Protein AF-A0A7Y8J1I6-F1 (afdb_monomer_lite)

Radius of gyration: 25.39 Å; chains: 1; bounding box: 47×76×49 Å

Secondary structure (DSSP, 8-state):
-------SSSS------------PPPPSEEE-TTT-PEEE-----TT-BPPPTTS--B-TTS-EEEEEETTEEEEEETTT--EEEEEESS----EE-SSSS-EE-

Foldseek 3Di:
DDDDDPPPPDDPPPPPPPPPPPPDQPDQWDQDPVPRDIDGDLDSAPPKDADDPVAAQAALVRQWGWIAHPFGIWIAGPVVSDIDDDDGDDDDWRHQDNHHRDTDD

Structure (mmCIF, N/CA/C/O backbone):
data_AF-A0A7Y8J1I6-F1
#
_entry.id   AF-A0A7Y8J1I6-F1
#
loop_
_atom_site.group_PDB
_atom_site.id
_atom_site.type_symbol
_atom_site.label_atom_id
_atom_site.label_alt_id
_atom_site.label_comp_id
_atom_site.label_asym_id
_atom_site.label_entity_id
_atom_site.label_seq_id
_atom_site.pdbx_PDB_ins_code
_atom_site.Cartn_x
_atom_site.Cartn_y
_atom_site.Cartn_z
_atom_site.occupancy
_atom_site.B_iso_or_equiv
_atom_site.auth_seq_id
_atom_site.auth_comp_id
_atom_site.auth_asym_id
_atom_site.auth_atom_id
_atom_site.pdbx_PDB_model_num
ATOM 1 N N . MET A 1 1 ? 34.875 64.090 -34.520 1.00 34.31 1 MET A N 1
ATOM 2 C CA . MET A 1 1 ? 33.671 63.698 -35.290 1.00 34.31 1 MET A CA 1
ATOM 3 C C . MET A 1 1 ? 33.679 62.180 -35.406 1.00 34.31 1 MET A C 1
ATOM 5 O O . MET A 1 1 ? 34.412 61.651 -36.219 1.00 34.31 1 MET A O 1
ATOM 9 N N . VAL A 1 2 ? 33.264 61.465 -34.359 1.00 43.31 2 VAL A N 1
ATOM 10 C CA . VAL A 1 2 ? 31.912 60.894 -34.166 1.00 43.31 2 VAL A CA 1
ATOM 11 C C . VAL A 1 2 ? 31.465 60.025 -35.345 1.00 43.31 2 VAL A C 1
ATOM 13 O O . VAL A 1 2 ? 30.808 60.524 -36.246 1.00 43.31 2 VAL A O 1
ATOM 16 N N . VAL A 1 3 ? 31.757 58.723 -35.271 1.00 39.38 3 VAL A N 1
ATOM 17 C CA . VAL A 1 3 ? 30.797 57.664 -35.624 1.00 39.38 3 VAL A CA 1
ATOM 18 C C . VAL A 1 3 ? 31.010 56.535 -34.608 1.00 39.38 3 VAL A C 1
ATOM 20 O O . VAL A 1 3 ? 31.900 55.702 -34.751 1.00 39.38 3 VAL A O 1
ATOM 23 N N . SER A 1 4 ? 30.270 56.592 -33.497 1.00 38.47 4 SER A N 1
ATOM 24 C CA . SER A 1 4 ? 30.277 55.553 -32.463 1.00 38.47 4 SER A CA 1
ATOM 25 C C . SER A 1 4 ? 29.487 54.360 -32.997 1.00 38.47 4 SER A C 1
ATOM 27 O O . SER A 1 4 ? 28.320 54.503 -33.359 1.00 38.47 4 SER A O 1
ATOM 29 N N . SER A 1 5 ? 30.167 53.222 -33.125 1.00 46.97 5 SER A N 1
ATOM 30 C CA . SER A 1 5 ? 29.666 51.990 -33.728 1.00 46.97 5 SER A CA 1
ATOM 31 C C . SER A 1 5 ? 28.458 51.467 -32.951 1.00 46.97 5 SER A C 1
ATOM 33 O O . SER A 1 5 ? 28.579 50.906 -31.861 1.00 46.97 5 SER A O 1
ATOM 35 N N . ALA A 1 6 ? 27.273 51.684 -33.519 1.00 51.81 6 ALA A N 1
ATOM 36 C CA . ALA A 1 6 ? 26.025 51.074 -33.099 1.00 51.81 6 ALA A CA 1
ATOM 37 C C . ALA A 1 6 ? 26.078 49.570 -33.409 1.00 51.81 6 ALA A C 1
ATOM 39 O O . ALA A 1 6 ? 25.541 49.107 -34.406 1.00 51.81 6 ALA A O 1
ATOM 40 N N . CYS A 1 7 ? 26.781 48.808 -32.574 1.00 35.62 7 CYS A N 1
ATOM 41 C CA . CYS A 1 7 ? 26.810 47.348 -32.656 1.00 35.62 7 CYS A CA 1
ATOM 42 C C . CYS A 1 7 ? 26.956 46.707 -31.265 1.00 35.62 7 CYS A C 1
ATOM 44 O O . CYS A 1 7 ? 27.611 45.688 -31.101 1.00 35.62 7 CYS A O 1
ATOM 46 N N . CYS A 1 8 ? 26.367 47.323 -30.235 1.00 40.91 8 CYS A N 1
ATOM 47 C CA . CYS A 1 8 ? 26.223 46.705 -28.907 1.00 40.91 8 CYS A CA 1
ATOM 48 C C . CYS A 1 8 ? 24.781 46.270 -28.597 1.00 40.91 8 CYS A C 1
ATOM 50 O O . CYS A 1 8 ? 24.513 45.803 -27.498 1.00 40.91 8 CYS A O 1
ATOM 52 N N . ALA A 1 9 ? 23.838 46.425 -29.533 1.00 47.38 9 ALA A N 1
ATOM 53 C CA . ALA A 1 9 ? 22.406 46.260 -29.256 1.00 47.38 9 ALA A CA 1
ATOM 54 C C . ALA A 1 9 ? 21.761 45.033 -29.919 1.00 47.38 9 ALA A C 1
ATOM 56 O O . ALA A 1 9 ? 20.540 44.972 -30.041 1.00 47.38 9 ALA A O 1
ATOM 57 N N . ALA A 1 10 ? 22.543 44.046 -30.343 1.00 51.56 10 ALA A N 1
ATOM 58 C CA . ALA A 1 10 ? 21.988 42.796 -30.834 1.00 51.56 10 ALA A CA 1
ATOM 59 C C . ALA A 1 10 ? 22.793 41.631 -30.278 1.00 51.56 10 ALA A C 1
ATOM 61 O O . ALA A 1 10 ? 24.016 41.670 -30.293 1.00 51.56 10 ALA A O 1
ATOM 62 N N . ILE A 1 11 ? 22.071 40.579 -29.896 1.00 54.91 11 ILE A N 1
ATOM 63 C CA . ILE A 1 11 ? 22.534 39.269 -29.424 1.00 54.91 11 ILE A CA 1
ATOM 64 C C . ILE A 1 11 ? 22.463 39.145 -27.893 1.00 54.91 11 ILE A C 1
ATOM 66 O O . ILE A 1 11 ? 23.134 39.852 -27.155 1.00 54.91 11 ILE A O 1
ATOM 70 N N . LEU A 1 12 ? 21.650 38.167 -27.464 1.00 53.69 12 LEU A N 1
ATOM 71 C CA . LEU A 1 12 ? 21.413 37.650 -26.102 1.00 53.69 12 LEU A CA 1
ATOM 72 C C . LEU A 1 12 ? 20.087 38.029 -25.421 1.00 53.69 12 LEU A C 1
ATOM 74 O O . LEU A 1 12 ? 20.008 38.091 -24.201 1.00 53.69 12 LEU A O 1
ATOM 78 N N . ALA A 1 13 ? 18.990 38.094 -26.176 1.00 54.84 13 ALA A N 1
ATOM 79 C CA . ALA A 1 13 ? 17.705 37.627 -25.644 1.00 54.84 13 ALA A CA 1
ATOM 80 C C . ALA A 1 13 ? 17.555 36.129 -25.967 1.00 54.84 13 ALA A C 1
ATOM 82 O O . ALA A 1 13 ? 16.775 35.731 -26.829 1.00 54.84 13 ALA A O 1
ATOM 83 N N . ALA A 1 14 ? 18.371 35.285 -25.330 1.00 59.22 14 ALA A N 1
ATOM 84 C CA . ALA A 1 14 ? 18.199 33.840 -25.415 1.00 59.22 14 ALA A CA 1
ATOM 85 C C . ALA A 1 14 ? 16.952 33.463 -24.605 1.00 59.22 14 ALA A C 1
ATOM 87 O O . ALA A 1 14 ? 17.009 33.364 -23.378 1.00 59.22 14 ALA A O 1
ATOM 88 N N . LEU A 1 15 ? 15.819 33.264 -25.286 1.00 57.97 15 LEU A N 1
ATOM 89 C CA . LEU A 1 15 ? 14.678 32.566 -24.707 1.00 57.97 15 LEU A CA 1
ATOM 90 C C . LEU A 1 15 ? 15.161 31.193 -24.232 1.00 57.97 15 LEU A C 1
ATOM 92 O O . LEU A 1 15 ? 15.332 30.267 -25.023 1.00 57.97 15 LEU A O 1
ATOM 96 N N . ARG A 1 16 ? 15.351 31.039 -22.921 1.00 61.41 16 ARG A N 1
ATOM 97 C CA . ARG A 1 16 ? 15.326 29.717 -22.306 1.00 61.41 16 ARG A CA 1
ATOM 98 C C . ARG A 1 16 ? 13.880 29.252 -22.297 1.00 61.41 16 ARG A C 1
ATOM 100 O O . ARG A 1 16 ? 13.182 29.375 -21.296 1.00 61.41 16 ARG A O 1
ATOM 107 N N . VAL A 1 17 ? 13.441 28.703 -23.426 1.00 62.47 17 VAL A N 1
ATOM 108 C CA . VAL A 1 17 ? 12.363 27.719 -23.410 1.00 62.47 17 VAL A CA 1
ATOM 109 C C . VAL A 1 17 ? 12.926 26.550 -22.613 1.00 62.47 17 VAL A C 1
ATOM 111 O O . VAL A 1 17 ? 13.702 25.746 -23.125 1.00 62.47 17 VAL A O 1
ATOM 114 N N . GLY A 1 18 ? 12.644 26.532 -21.310 1.00 61.69 18 GLY A N 1
ATOM 115 C CA . GLY A 1 18 ? 12.935 25.379 -20.478 1.00 61.69 18 GLY A CA 1
ATOM 116 C C . GLY A 1 18 ? 12.272 24.182 -21.138 1.00 61.69 18 GLY A C 1
ATOM 117 O O . GLY A 1 18 ? 11.062 24.200 -21.363 1.00 61.69 18 GLY A O 1
ATOM 118 N N . ALA A 1 19 ? 13.065 23.182 -21.517 1.00 61.91 19 ALA A N 1
ATOM 119 C CA . ALA A 1 19 ? 12.527 21.937 -22.024 1.00 61.91 19 ALA A CA 1
ATOM 120 C C . ALA A 1 19 ? 11.603 21.371 -20.940 1.00 61.91 19 ALA A C 1
ATOM 122 O O . ALA A 1 19 ? 12.065 20.895 -19.902 1.00 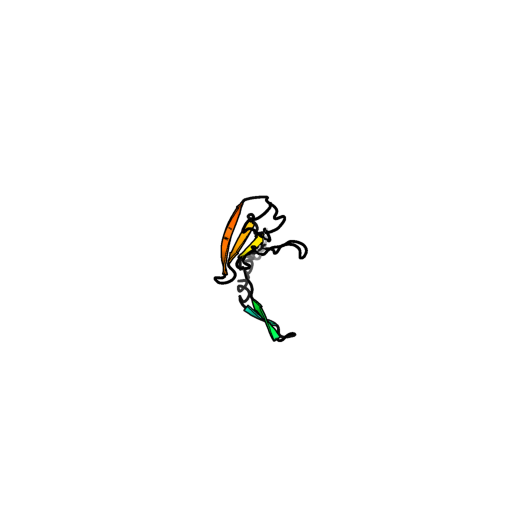61.91 19 ALA A O 1
ATOM 123 N N . VAL A 1 20 ? 10.291 21.457 -21.161 1.00 60.47 20 VAL A N 1
ATOM 124 C CA . VAL A 1 20 ? 9.326 20.674 -20.399 1.00 60.47 20 VAL A CA 1
ATOM 125 C C . VAL A 1 20 ? 9.607 19.238 -20.803 1.00 60.47 20 VAL A C 1
ATOM 127 O O . VAL A 1 20 ? 9.170 18.774 -21.855 1.00 60.47 20 VAL A O 1
ATOM 130 N N . SER A 1 21 ? 10.422 18.550 -20.005 1.00 61.16 21 SER A N 1
ATOM 131 C CA . SER A 1 21 ? 10.543 17.107 -20.109 1.00 61.16 21 SER A CA 1
ATOM 132 C C . SER A 1 21 ? 9.135 16.561 -19.908 1.00 61.16 21 SER A C 1
ATOM 134 O O . SER A 1 21 ? 8.575 16.664 -18.814 1.00 61.16 21 SER A O 1
ATOM 136 N N . ARG A 1 22 ? 8.526 16.035 -20.977 1.00 59.00 22 ARG A N 1
ATOM 137 C CA . ARG A 1 22 ? 7.382 15.141 -20.832 1.00 59.00 22 ARG A CA 1
ATOM 138 C C . ARG A 1 22 ? 7.925 13.946 -20.063 1.00 59.00 22 ARG A C 1
ATOM 140 O O . ARG A 1 22 ? 8.544 13.070 -20.657 1.00 59.00 22 ARG A O 1
ATOM 147 N N . ARG A 1 23 ? 7.775 13.960 -18.737 1.00 64.81 23 ARG A N 1
ATOM 148 C CA . ARG A 1 23 ? 7.975 12.756 -17.941 1.00 64.81 23 ARG A CA 1
ATOM 149 C C . ARG A 1 23 ? 6.923 11.784 -18.427 1.00 64.81 23 ARG A C 1
ATOM 151 O O . ARG A 1 23 ? 5.739 11.978 -18.163 1.00 64.81 23 ARG A O 1
ATOM 158 N N . GLU A 1 24 ? 7.361 10.813 -19.212 1.00 78.88 24 GLU A N 1
ATOM 159 C CA . GLU A 1 24 ? 6.536 9.667 -19.533 1.00 78.88 24 GLU A CA 1
ATOM 160 C C . GLU A 1 24 ? 6.072 9.065 -18.208 1.00 78.88 24 GLU A C 1
ATOM 162 O O . GLU A 1 24 ? 6.853 8.932 -17.257 1.00 78.88 24 GLU A O 1
ATOM 167 N N . GLU A 1 25 ? 4.768 8.838 -18.098 1.00 83.25 25 GLU A N 1
ATOM 168 C CA . GLU A 1 25 ? 4.212 8.306 -16.871 1.00 83.25 25 GLU A CA 1
ATOM 169 C C . GLU A 1 25 ? 4.822 6.916 -16.624 1.00 83.25 25 GLU A C 1
ATOM 171 O O . GLU A 1 25 ? 4.815 6.089 -17.539 1.00 83.25 25 GLU A O 1
ATOM 176 N N . PRO A 1 26 ? 5.365 6.633 -15.421 1.00 86.56 26 PRO A N 1
ATOM 177 C CA . PRO A 1 26 ? 5.986 5.343 -15.162 1.00 86.56 26 PRO A CA 1
ATOM 178 C C . PRO A 1 26 ? 5.033 4.181 -15.476 1.00 86.56 26 PRO A C 1
ATOM 180 O O . PRO A 1 26 ? 3.817 4.310 -15.292 1.00 86.56 26 PRO A O 1
ATOM 183 N N . PRO A 1 27 ? 5.542 3.013 -15.896 1.00 93.38 27 PRO A N 1
ATOM 184 C CA . PRO A 1 27 ? 4.684 1.874 -16.185 1.00 93.38 27 PRO A CA 1
ATOM 185 C C . PRO A 1 27 ? 3.827 1.512 -14.965 1.00 93.38 27 PRO A C 1
ATOM 187 O O . PRO A 1 27 ? 4.261 1.573 -13.812 1.00 93.38 27 PRO A O 1
ATOM 190 N N . SER A 1 28 ? 2.573 1.133 -15.210 1.00 93.50 28 SER A N 1
ATOM 191 C CA . SER A 1 28 ? 1.673 0.660 -14.151 1.00 93.50 28 SER A CA 1
ATOM 192 C C . SER A 1 28 ? 2.022 -0.758 -13.692 1.00 93.50 28 SER A C 1
ATOM 194 O O . SER A 1 28 ? 1.654 -1.170 -12.592 1.00 93.50 28 SER A O 1
ATOM 196 N N . SER A 1 29 ? 2.751 -1.517 -14.514 1.00 96.12 29 SER A N 1
ATOM 197 C CA . SER A 1 29 ? 3.312 -2.807 -14.141 1.00 96.12 29 SER A CA 1
ATOM 198 C C . SER A 1 29 ? 4.489 -3.191 -15.029 1.00 96.12 29 SER A C 1
ATOM 200 O O . SER A 1 29 ? 4.497 -2.879 -16.217 1.00 96.12 29 SER A O 1
ATOM 202 N N . TRP A 1 30 ? 5.455 -3.896 -14.450 1.00 96.75 30 TRP A N 1
ATOM 203 C CA . TRP A 1 30 ? 6.614 -4.44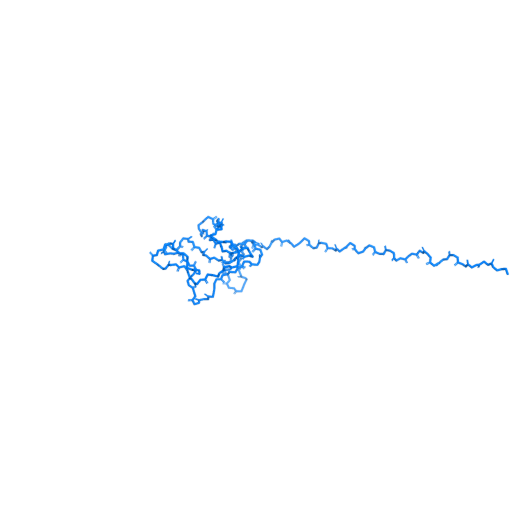1 -15.146 1.00 96.75 30 TRP A CA 1
ATOM 204 C C . TRP A 1 30 ? 7.048 -5.757 -14.493 1.00 96.75 30 TRP A C 1
ATOM 206 O O . TRP A 1 30 ? 6.551 -6.127 -13.426 1.00 96.75 30 TRP A O 1
ATOM 216 N N . VAL A 1 31 ? 7.944 -6.479 -15.160 1.00 98.19 31 VAL A N 1
ATOM 217 C CA . VAL A 1 31 ? 8.673 -7.601 -14.565 1.00 98.19 31 VAL A CA 1
ATOM 218 C C . VAL A 1 31 ? 10.030 -7.067 -14.136 1.00 98.19 31 VAL A C 1
ATOM 220 O O . VAL A 1 31 ? 10.730 -6.455 -14.940 1.00 98.19 31 VAL A O 1
ATOM 223 N N . ASP A 1 32 ? 10.361 -7.240 -12.865 1.00 97.56 32 ASP A N 1
ATOM 224 C CA . ASP A 1 32 ? 11.674 -6.915 -12.329 1.00 97.56 32 ASP A CA 1
ATOM 225 C C . ASP A 1 32 ? 12.721 -7.843 -12.981 1.00 97.56 32 ASP A C 1
ATOM 227 O O . ASP A 1 32 ? 12.563 -9.065 -12.910 1.00 97.56 32 ASP A O 1
ATOM 231 N N . PRO A 1 33 ? 13.736 -7.300 -13.679 1.00 97.62 33 PRO A N 1
ATOM 232 C CA . PRO A 1 33 ? 14.662 -8.10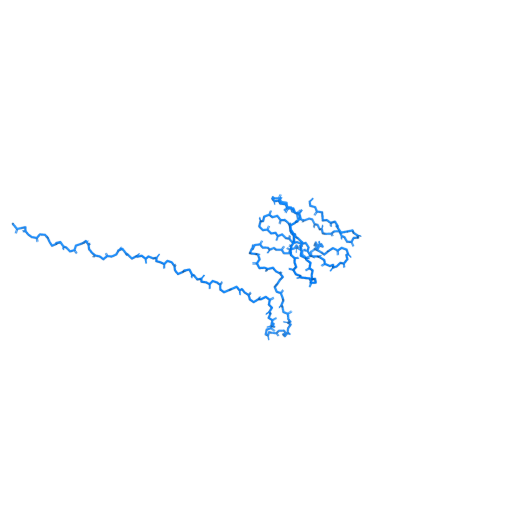8 -14.473 1.00 97.62 33 PRO A CA 1
ATOM 233 C C . PRO A 1 33 ? 15.584 -8.985 -13.619 1.00 97.62 33 PRO A C 1
ATOM 235 O O . PRO A 1 33 ? 16.064 -10.001 -14.115 1.00 97.62 33 PRO A O 1
ATOM 238 N N . ASP A 1 34 ? 15.801 -8.626 -12.354 1.00 98.56 34 ASP A N 1
ATOM 239 C CA . ASP A 1 34 ? 16.729 -9.324 -11.465 1.00 98.56 34 ASP A CA 1
ATOM 240 C C . ASP A 1 34 ? 16.043 -10.497 -10.753 1.00 98.56 34 ASP A C 1
ATOM 242 O O . ASP A 1 34 ? 16.663 -11.523 -10.474 1.00 98.56 34 ASP A O 1
ATOM 246 N N . THR A 1 35 ? 14.746 -10.360 -10.467 1.00 98.31 35 THR A N 1
ATOM 247 C CA . THR A 1 35 ? 13.970 -11.340 -9.688 1.00 98.31 35 THR A CA 1
ATOM 248 C C . THR A 1 35 ? 12.931 -12.104 -10.507 1.00 98.31 35 THR A C 1
ATOM 250 O O . THR A 1 35 ? 12.411 -13.125 -10.058 1.00 98.31 35 THR A O 1
ATOM 253 N N . GLY A 1 36 ? 12.570 -11.606 -11.691 1.00 98.06 36 GLY A N 1
ATOM 254 C CA . GLY A 1 36 ? 11.459 -12.125 -12.488 1.00 98.06 36 GLY A CA 1
ATOM 255 C C . GLY A 1 36 ? 10.077 -11.867 -11.869 1.00 98.06 36 GLY A C 1
ATOM 256 O O . GLY A 1 36 ? 9.067 -12.335 -12.401 1.00 98.06 36 GLY A O 1
ATOM 257 N N . HIS A 1 37 ? 9.990 -11.132 -10.755 1.00 98.50 37 HIS A N 1
ATOM 258 C CA . HIS A 1 37 ? 8.719 -10.837 -10.103 1.00 98.50 37 HIS A CA 1
ATOM 259 C C . HIS A 1 37 ? 7.955 -9.730 -10.826 1.00 98.50 37 HIS A C 1
ATOM 261 O O . HIS A 1 37 ? 8.511 -8.731 -11.281 1.00 98.50 37 HIS A O 1
ATOM 267 N N . ARG A 1 38 ? 6.630 -9.881 -10.892 1.00 97.81 38 ARG A N 1
ATOM 268 C CA . ARG A 1 38 ? 5.751 -8.828 -11.396 1.00 97.81 38 ARG A CA 1
ATOM 269 C C . ARG A 1 38 ? 5.583 -7.743 -10.336 1.00 97.81 38 ARG A C 1
ATOM 271 O O . ARG A 1 38 ? 5.026 -8.000 -9.273 1.00 97.81 38 ARG A O 1
ATOM 278 N N . VAL A 1 39 ? 5.969 -6.520 -10.678 1.00 96.88 39 VAL A N 1
ATOM 279 C CA . VAL A 1 39 ? 5.715 -5.325 -9.874 1.00 96.88 39 VAL A CA 1
ATOM 280 C C . VAL A 1 39 ? 4.516 -4.577 -10.446 1.00 96.88 39 VAL A C 1
ATOM 282 O O . VAL A 1 39 ? 4.334 -4.484 -11.665 1.00 96.88 39 VAL A O 1
ATOM 285 N N . VAL A 1 40 ? 3.661 -4.065 -9.564 1.00 95.06 40 VAL A N 1
ATOM 286 C CA . VAL A 1 40 ? 2.477 -3.279 -9.919 1.00 95.06 40 VAL A CA 1
ATOM 287 C C . VAL A 1 40 ? 2.511 -1.973 -9.141 1.00 95.06 40 VAL A C 1
ATOM 289 O O . VAL A 1 40 ? 2.564 -1.973 -7.913 1.00 95.06 40 VAL A O 1
ATOM 292 N N . ARG A 1 41 ? 2.440 -0.855 -9.861 1.00 94.50 41 ARG A N 1
ATOM 293 C CA . ARG A 1 41 ? 2.270 0.474 -9.278 1.00 94.50 41 ARG A CA 1
ATOM 294 C C . ARG A 1 41 ? 0.790 0.679 -8.962 1.00 94.50 41 ARG A C 1
ATOM 296 O O . ARG A 1 41 ? -0.046 0.612 -9.859 1.00 94.50 41 ARG A O 1
ATOM 303 N N . LEU A 1 42 ? 0.471 0.887 -7.685 1.00 94.56 42 LEU A N 1
ATOM 304 C CA . LEU A 1 42 ? -0.917 0.976 -7.219 1.00 94.56 42 LEU A CA 1
ATOM 305 C C . LEU A 1 42 ? -1.542 2.355 -7.456 1.00 94.56 42 LEU A C 1
ATOM 307 O O . LEU A 1 42 ? -2.737 2.433 -7.718 1.00 94.56 42 LEU A O 1
ATOM 311 N N . THR A 1 43 ? -0.748 3.427 -7.396 1.00 92.06 43 THR A N 1
ATOM 312 C CA . THR A 1 43 ? -1.225 4.804 -7.580 1.00 92.06 43 THR A CA 1
ATOM 313 C C . THR A 1 43 ? -0.321 5.583 -8.535 1.00 92.06 43 THR A C 1
ATOM 315 O O . THR A 1 43 ? 0.894 5.370 -8.586 1.00 92.06 43 THR A O 1
ATOM 318 N N . SER A 1 44 ? -0.916 6.491 -9.311 1.00 91.19 44 SER A N 1
ATOM 319 C CA . SER A 1 44 ? -0.190 7.463 -10.137 1.00 91.19 44 SER A CA 1
ATOM 320 C C . SER A 1 44 ? 0.038 8.799 -9.426 1.00 91.19 44 SER A C 1
ATOM 322 O O . SER A 1 44 ? 0.906 9.559 -9.848 1.00 91.19 44 SER A O 1
ATOM 324 N N . GLU A 1 45 ? -0.704 9.069 -8.344 1.00 92.56 45 GLU A N 1
ATOM 325 C CA . GLU A 1 45 ? -0.662 10.316 -7.575 1.00 92.56 45 GLU A CA 1
ATOM 326 C C . GLU A 1 45 ? 0.710 10.527 -6.900 1.00 92.56 45 GLU A C 1
ATOM 328 O O . GLU A 1 45 ? 1.061 9.792 -5.965 1.00 92.56 45 GLU A O 1
ATOM 333 N N . PRO A 1 46 ? 1.497 11.529 -7.338 1.00 92.50 46 PRO A N 1
ATOM 334 C CA . PRO A 1 46 ? 2.798 11.821 -6.748 1.00 92.50 46 PRO A CA 1
ATOM 335 C C . PRO A 1 46 ? 2.681 12.226 -5.277 1.00 92.50 46 PRO A C 1
ATOM 337 O O . PRO A 1 46 ? 1.722 12.875 -4.874 1.00 92.50 46 PRO A O 1
ATOM 340 N N . GLY A 1 47 ? 3.684 11.875 -4.470 1.00 93.44 4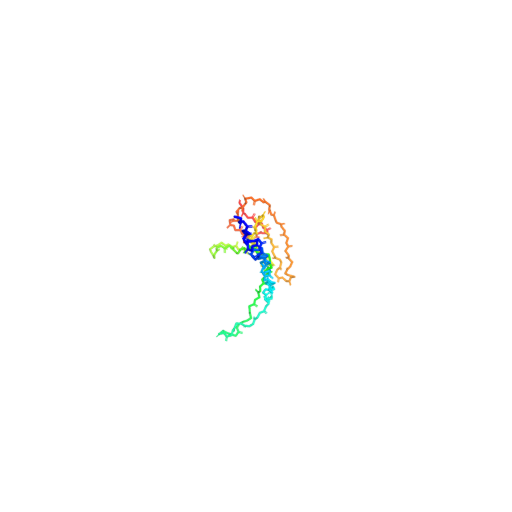7 GLY A N 1
ATOM 341 C CA . GLY A 1 47 ? 3.692 12.194 -3.037 1.00 93.44 47 GLY A CA 1
ATOM 342 C C . GLY A 1 47 ? 2.805 11.282 -2.183 1.00 93.44 47 GLY A C 1
ATOM 343 O O . GLY A 1 47 ? 2.691 11.505 -0.980 1.00 93.44 47 GLY A O 1
ATOM 344 N N . SER A 1 48 ? 2.214 10.243 -2.778 1.00 95.56 48 SER A N 1
ATOM 345 C CA . SER A 1 48 ? 1.546 9.179 -2.031 1.00 95.56 48 SER A CA 1
ATOM 346 C C . SER A 1 48 ? 2.548 8.267 -1.322 1.00 95.56 48 SER A C 1
ATOM 348 O O . SER A 1 48 ? 3.623 7.993 -1.862 1.00 95.56 48 SER A O 1
ATOM 350 N N . ALA A 1 49 ? 2.189 7.743 -0.149 1.00 95.50 49 ALA A N 1
ATOM 351 C CA . ALA A 1 49 ? 3.038 6.806 0.587 1.00 95.50 49 ALA A CA 1
ATOM 352 C C . ALA A 1 49 ? 2.245 5.750 1.370 1.00 95.50 49 ALA A C 1
ATOM 354 O O . ALA A 1 49 ? 1.157 6.006 1.889 1.00 95.50 49 ALA A O 1
ATOM 355 N N . SER A 1 50 ? 2.837 4.559 1.475 1.00 95.12 50 SER A N 1
ATOM 356 C CA . SER A 1 50 ? 2.404 3.506 2.397 1.00 95.12 50 SER A CA 1
ATOM 357 C C . SER A 1 50 ? 2.751 3.868 3.840 1.00 95.12 50 SER A C 1
ATOM 359 O O . SER A 1 50 ? 3.656 4.662 4.100 1.00 95.12 50 SER A O 1
ATOM 361 N N . LEU A 1 51 ? 2.067 3.232 4.790 1.00 95.50 51 LEU A N 1
ATOM 362 C CA . LEU A 1 51 ? 2.445 3.314 6.198 1.00 95.50 51 LEU A CA 1
ATOM 363 C C . LEU A 1 51 ? 3.780 2.605 6.476 1.00 95.50 51 LEU A C 1
ATOM 365 O O . LEU A 1 51 ? 4.242 1.771 5.692 1.00 95.50 51 LEU A O 1
ATOM 369 N N . CYS A 1 52 ? 4.375 2.909 7.633 1.00 93.44 52 CYS A N 1
ATOM 370 C CA . CYS A 1 52 ? 5.511 2.150 8.152 1.00 93.44 52 CYS A CA 1
ATOM 371 C C . CYS A 1 52 ? 5.149 0.665 8.287 1.00 93.44 52 CYS A C 1
ATOM 373 O O . CYS A 1 52 ? 4.028 0.326 8.649 1.00 93.44 52 CYS A O 1
ATOM 375 N N . PHE A 1 53 ? 6.126 -0.223 8.094 1.00 93.88 53 PHE A N 1
ATOM 376 C CA . PHE A 1 53 ? 5.920 -1.679 8.122 1.00 93.88 53 PHE A CA 1
ATOM 377 C C . PHE A 1 53 ? 5.324 -2.220 9.436 1.00 93.88 53 PHE A C 1
ATOM 379 O O . PHE A 1 53 ? 4.734 -3.295 9.448 1.00 93.88 53 PHE A O 1
ATOM 386 N N . SER A 1 54 ? 5.491 -1.501 10.549 1.00 95.12 54 SER A N 1
ATOM 387 C CA . SER A 1 54 ? 4.931 -1.868 11.854 1.00 95.12 54 SER A CA 1
ATOM 388 C C . SER A 1 54 ? 3.448 -1.514 12.003 1.00 95.12 54 SER A C 1
ATOM 390 O O . SER A 1 54 ? 2.801 -1.971 12.945 1.00 95.12 54 SER A O 1
ATOM 392 N N . GLN A 1 55 ? 2.904 -0.704 11.096 1.00 96.12 55 GLN A N 1
ATOM 393 C CA . GLN A 1 55 ? 1.525 -0.234 11.114 1.00 96.12 55 GLN A CA 1
ATOM 394 C C . GLN A 1 55 ? 0.695 -1.028 10.109 1.00 96.12 55 GLN A C 1
ATOM 396 O O . GLN A 1 55 ? 1.113 -1.272 8.977 1.00 96.12 55 GLN A O 1
ATOM 401 N N . ASN A 1 56 ? -0.514 -1.422 10.509 1.00 96.81 56 ASN A N 1
ATOM 402 C CA . ASN A 1 56 ? -1.415 -2.100 9.590 1.00 96.81 56 ASN A CA 1
ATOM 403 C C . ASN A 1 56 ? -2.030 -1.095 8.608 1.00 96.81 56 ASN A C 1
ATOM 405 O O . ASN A 1 56 ? -2.671 -0.134 9.026 1.00 96.81 56 ASN A O 1
ATOM 409 N N . ALA A 1 57 ? -1.880 -1.349 7.311 1.00 97.25 57 ALA A N 1
ATOM 410 C CA . ALA A 1 57 ? -2.482 -0.546 6.248 1.00 97.25 57 ALA A CA 1
ATOM 411 C C . ALA A 1 57 ? -3.730 -1.198 5.632 1.00 97.25 57 ALA A C 1
ATOM 413 O O . ALA A 1 57 ? -4.472 -0.540 4.907 1.00 97.25 57 ALA A O 1
ATOM 414 N N . TYR A 1 58 ? -3.974 -2.481 5.907 1.00 97.19 58 TYR A N 1
ATOM 415 C CA . TYR A 1 58 ? -5.026 -3.254 5.255 1.00 97.19 58 TYR A CA 1
ATOM 416 C C . TYR A 1 58 ? -6.284 -3.326 6.117 1.00 97.19 58 TYR A C 1
ATOM 418 O O . TYR A 1 58 ? -6.212 -3.527 7.330 1.00 97.19 58 TYR A O 1
ATOM 426 N N . THR A 1 59 ? -7.456 -3.185 5.501 1.00 95.75 59 THR A N 1
ATOM 427 C CA . THR A 1 59 ? -8.730 -3.392 6.203 1.00 95.75 59 THR A CA 1
ATOM 428 C C . THR A 1 59 ? -8.883 -4.842 6.660 1.00 95.75 59 THR A C 1
ATOM 430 O O . THR A 1 59 ? -8.276 -5.746 6.093 1.00 95.75 59 THR A O 1
ATOM 433 N N . ALA A 1 60 ? -9.725 -5.076 7.672 1.00 95.44 60 ALA A N 1
ATOM 434 C CA . ALA A 1 60 ? -9.964 -6.404 8.249 1.00 95.44 60 ALA A CA 1
ATOM 435 C C . ALA A 1 60 ? -10.334 -7.502 7.225 1.00 95.44 60 ALA A C 1
ATOM 437 O O . ALA A 1 60 ? -10.032 -8.671 7.439 1.00 95.44 60 ALA A O 1
ATOM 438 N N . ASP A 1 61 ? -10.974 -7.133 6.113 1.00 95.00 61 ASP A N 1
ATOM 439 C CA . ASP A 1 61 ? -11.343 -8.039 5.017 1.00 95.00 61 ASP A CA 1
ATOM 440 C C . ASP A 1 61 ? -10.241 -8.217 3.954 1.00 95.00 61 ASP A C 1
ATOM 442 O O . ASP A 1 61 ? -10.440 -8.927 2.970 1.00 95.00 61 ASP A O 1
ATOM 446 N N . GLY A 1 62 ? -9.098 -7.546 4.115 1.00 95.19 62 GLY A N 1
ATOM 447 C CA . GLY A 1 62 ? -7.969 -7.570 3.190 1.00 95.19 62 GLY A CA 1
ATOM 448 C C . GLY A 1 62 ? -8.251 -6.945 1.824 1.00 95.19 62 GLY A C 1
ATOM 449 O O . GLY A 1 62 ? -7.437 -7.092 0.921 1.00 95.19 62 GLY A O 1
ATOM 450 N N . ARG A 1 63 ? -9.391 -6.267 1.631 1.00 96.00 63 ARG A N 1
ATOM 451 C CA . ARG A 1 63 ? -9.798 -5.751 0.312 1.00 96.00 63 ARG A CA 1
ATOM 452 C C . ARG A 1 63 ? -9.242 -4.377 0.001 1.00 96.00 63 ARG A C 1
ATOM 454 O O . ARG A 1 63 ? -9.174 -3.999 -1.169 1.00 96.00 63 ARG A O 1
ATOM 461 N N . ARG A 1 64 ? -8.898 -3.611 1.033 1.00 97.12 64 ARG A N 1
ATOM 462 C CA . ARG A 1 64 ? -8.539 -2.209 0.884 1.00 97.12 64 ARG A CA 1
ATOM 463 C C . ARG A 1 64 ? -7.246 -1.870 1.601 1.00 97.12 64 ARG A C 1
ATOM 465 O O . ARG A 1 64 ? -6.985 -2.375 2.690 1.00 97.12 64 ARG A O 1
ATOM 472 N N . LEU A 1 65 ? -6.482 -0.977 0.987 1.00 97.31 65 LEU A N 1
ATOM 473 C CA . LEU A 1 65 ? -5.229 -0.430 1.487 1.00 97.31 65 LEU A CA 1
ATOM 474 C C . LEU A 1 65 ? -5.424 1.053 1.810 1.00 97.31 65 LEU A C 1
ATOM 476 O O . LEU A 1 65 ? -5.763 1.837 0.927 1.00 97.31 65 LEU A O 1
ATOM 480 N N . VAL A 1 66 ? -5.202 1.444 3.058 1.00 97.62 66 VAL A N 1
ATOM 481 C CA . VAL A 1 66 ? -5.161 2.850 3.472 1.00 97.62 66 VAL A CA 1
ATOM 482 C C . VAL A 1 66 ? -3.754 3.389 3.232 1.00 97.62 66 VAL A C 1
ATOM 484 O O . VAL A 1 66 ? -2.771 2.704 3.510 1.00 97.62 66 VAL A O 1
ATOM 487 N N . TYR A 1 67 ? -3.646 4.607 2.711 1.00 97.75 67 TYR A N 1
ATOM 488 C CA . TYR A 1 67 ? -2.368 5.236 2.389 1.00 97.75 67 TYR A CA 1
ATOM 489 C C . TYR A 1 67 ? -2.466 6.765 2.494 1.00 97.75 67 TYR A C 1
ATOM 491 O O . TYR A 1 67 ? -3.565 7.332 2.510 1.00 97.75 67 TYR A O 1
ATOM 499 N N . THR A 1 68 ? -1.325 7.446 2.605 1.00 97.31 68 THR A N 1
ATOM 500 C CA . THR A 1 68 ? -1.288 8.913 2.658 1.00 97.31 68 THR A CA 1
ATOM 501 C C . THR A 1 68 ? -1.171 9.502 1.262 1.00 97.31 68 THR A C 1
ATOM 503 O O . THR A 1 68 ? -0.496 8.943 0.401 1.00 97.31 68 THR A O 1
ATOM 506 N N . THR A 1 69 ? -1.778 10.665 1.076 1.00 97.19 69 THR A N 1
ATOM 507 C CA . THR A 1 69 ? -1.731 11.499 -0.134 1.00 97.19 69 THR A CA 1
ATOM 508 C C . THR A 1 69 ? -1.248 12.898 0.250 1.00 97.19 69 THR A C 1
ATOM 510 O O . THR A 1 69 ? -1.261 13.220 1.444 1.00 97.19 69 THR A O 1
ATOM 513 N N . PRO A 1 70 ? -0.866 13.758 -0.709 1.00 95.94 70 PRO A N 1
ATOM 514 C CA . PRO A 1 70 ? -0.525 15.150 -0.406 1.00 95.94 70 PRO A CA 1
ATOM 515 C C . PRO A 1 70 ? -1.633 15.912 0.341 1.00 95.94 70 PRO A C 1
ATOM 517 O O . PRO A 1 70 ? -1.332 16.752 1.187 1.00 95.94 70 PRO A O 1
ATOM 520 N N . ASP A 1 71 ? -2.899 15.572 0.077 1.00 95.06 71 ASP A N 1
ATOM 521 C CA . ASP A 1 71 ? -4.067 16.282 0.610 1.00 95.06 71 ASP A CA 1
ATOM 522 C C . ASP A 1 71 ? -4.703 15.620 1.847 1.00 95.06 71 ASP A C 1
ATOM 524 O O . ASP A 1 71 ? -5.714 16.113 2.356 1.00 95.06 71 ASP A O 1
ATOM 528 N N . GLY A 1 72 ? -4.168 14.492 2.325 1.00 96.56 72 GLY A N 1
ATOM 529 C CA . GLY A 1 72 ? -4.730 13.757 3.461 1.00 96.56 72 GLY A CA 1
ATOM 530 C C . GLY A 1 72 ? -4.612 12.241 3.323 1.00 96.56 72 GLY A C 1
ATOM 531 O O . GLY A 1 72 ? -3.542 11.707 3.025 1.00 96.56 72 GLY A O 1
ATOM 532 N N . ILE A 1 73 ? -5.711 11.524 3.558 1.00 97.31 73 ILE A N 1
ATOM 533 C CA . ILE A 1 73 ? -5.742 10.057 3.636 1.00 97.31 73 ILE A CA 1
ATOM 534 C C . ILE A 1 73 ? -6.712 9.502 2.603 1.00 97.31 73 ILE A C 1
ATOM 536 O O . ILE A 1 73 ? -7.867 9.928 2.524 1.00 97.31 73 ILE A O 1
ATOM 540 N N . SER A 1 74 ? -6.263 8.485 1.875 1.00 97.62 74 SER A N 1
ATOM 541 C CA . SER A 1 74 ? 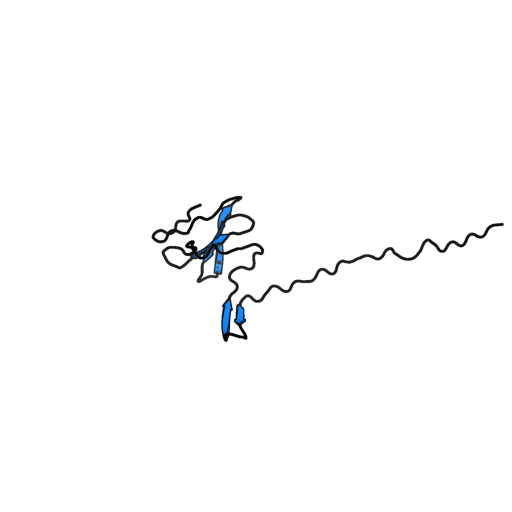-7.066 7.766 0.894 1.00 97.62 74 SER A CA 1
ATOM 542 C C . SER A 1 74 ? -7.061 6.268 1.159 1.00 97.62 74 SER A C 1
ATOM 544 O O . SER A 1 74 ? -6.220 5.725 1.877 1.00 97.62 74 SER A O 1
ATOM 546 N N . VAL A 1 75 ? -8.041 5.595 0.569 1.00 97.19 75 VAL A N 1
ATOM 547 C CA . VAL A 1 75 ? -8.147 4.144 0.553 1.00 97.19 75 VAL A CA 1
ATOM 548 C C . VAL A 1 75 ? -8.203 3.656 -0.890 1.00 97.19 75 VAL A C 1
ATOM 550 O O . VAL A 1 75 ? -8.953 4.202 -1.699 1.00 97.19 75 VAL A O 1
ATOM 553 N N . LEU A 1 76 ? -7.411 2.634 -1.201 1.00 97.56 76 LEU A N 1
ATOM 554 C CA . LEU A 1 76 ? -7.380 1.944 -2.485 1.00 97.56 76 LEU A CA 1
ATOM 555 C C . LEU A 1 76 ? -8.058 0.580 -2.355 1.00 97.56 76 LEU A C 1
ATOM 557 O O . LEU A 1 76 ? -7.745 -0.189 -1.449 1.00 97.56 76 LEU A O 1
ATOM 561 N N . ASP A 1 77 ? -8.974 0.272 -3.264 1.00 97.25 77 ASP A N 1
ATOM 562 C CA . ASP A 1 77 ? -9.545 -1.062 -3.427 1.00 97.25 77 ASP A CA 1
ATOM 563 C C . ASP A 1 77 ? -8.596 -1.933 -4.264 1.00 97.25 77 ASP A C 1
ATOM 565 O O . ASP A 1 77 ? -8.237 -1.581 -5.385 1.00 97.25 77 ASP A O 1
ATOM 569 N N . LEU A 1 78 ? -8.154 -3.068 -3.720 1.00 95.62 78 LEU A N 1
ATOM 570 C CA . LEU A 1 78 ? -7.102 -3.889 -4.333 1.00 95.62 78 LEU A CA 1
ATOM 571 C C . LEU A 1 78 ? -7.575 -4.661 -5.570 1.00 95.62 78 LEU A C 1
ATOM 573 O O . LEU A 1 78 ? -6.758 -4.991 -6.430 1.00 95.62 78 LEU A O 1
ATOM 577 N N . ALA A 1 79 ? -8.876 -4.942 -5.674 1.00 95.50 79 ALA A N 1
ATOM 578 C CA . ALA A 1 79 ? -9.439 -5.668 -6.807 1.00 95.50 79 ALA A CA 1
ATOM 579 C C . ALA A 1 79 ? -9.621 -4.744 -8.017 1.00 95.50 79 ALA A C 1
ATOM 581 O O . ALA A 1 79 ? -9.270 -5.100 -9.140 1.00 95.50 79 ALA A O 1
ATOM 582 N N . THR A 1 80 ? -10.153 -3.547 -7.778 1.00 95.56 80 THR A N 1
ATOM 583 C CA . THR A 1 80 ? -10.498 -2.584 -8.835 1.00 95.56 80 THR A CA 1
ATOM 584 C C . THR A 1 80 ? -9.402 -1.557 -9.104 1.00 95.56 80 THR A C 1
ATOM 586 O O . THR A 1 80 ? -9.407 -0.930 -10.159 1.00 95.56 80 THR A O 1
ATOM 589 N N . ARG A 1 81 ? -8.464 -1.380 -8.163 1.00 93.12 81 ARG A N 1
ATOM 590 C CA . ARG A 1 81 ? -7.460 -0.299 -8.135 1.00 93.12 81 ARG A CA 1
ATOM 591 C C . ARG A 1 81 ? -8.074 1.103 -8.084 1.00 93.12 81 ARG A C 1
ATOM 593 O O . ARG A 1 81 ? -7.411 2.083 -8.409 1.00 93.12 81 ARG A O 1
ATOM 600 N N . GLY A 1 82 ? -9.339 1.200 -7.678 1.00 95.38 82 GLY A N 1
ATOM 601 C CA . GLY A 1 82 ? -10.014 2.470 -7.453 1.00 95.38 82 GLY A CA 1
ATOM 602 C C . GLY A 1 82 ? -9.604 3.088 -6.120 1.00 95.38 82 GLY A C 1
ATOM 603 O O . GLY A 1 82 ? -9.526 2.395 -5.106 1.00 95.38 82 GLY A O 1
ATOM 604 N N . THR A 1 83 ? -9.399 4.403 -6.116 1.00 96.44 83 THR A N 1
ATOM 605 C CA . THR A 1 83 ? -9.077 5.183 -4.917 1.00 96.44 83 THR A CA 1
ATOM 606 C C . THR A 1 83 ? -10.263 6.048 -4.502 1.00 96.44 83 THR A C 1
ATOM 608 O O . THR A 1 83 ? -10.933 6.646 -5.343 1.00 96.44 83 THR A O 1
ATOM 611 N N . ARG A 1 84 ? -10.482 6.189 -3.190 1.00 95.69 84 ARG A N 1
ATOM 612 C CA . ARG A 1 84 ? -11.368 7.211 -2.618 1.00 95.69 84 ARG A CA 1
ATOM 613 C C . ARG A 1 84 ? -10.732 7.870 -1.396 1.00 95.69 84 ARG A C 1
ATOM 615 O O . ARG A 1 84 ? -10.126 7.196 -0.566 1.00 95.69 84 ARG A O 1
ATOM 622 N N . ARG A 1 85 ? -10.953 9.175 -1.245 1.00 96.31 85 ARG A N 1
ATOM 623 C CA . ARG A 1 85 ? -10.535 9.954 -0.074 1.00 96.31 85 ARG A CA 1
ATOM 624 C C . ARG A 1 85 ? -11.316 9.549 1.182 1.00 96.31 85 ARG A C 1
ATOM 626 O O . ARG A 1 85 ? -12.519 9.276 1.116 1.00 96.31 85 ARG A O 1
ATOM 633 N N . VAL A 1 86 ? -10.626 9.494 2.316 1.00 95.81 86 VAL A N 1
ATOM 634 C CA . VAL A 1 86 ? -11.185 9.158 3.638 1.00 95.81 86 VAL A CA 1
ATOM 635 C C . VAL A 1 86 ? -11.115 10.351 4.585 1.00 95.81 86 VAL A C 1
ATOM 637 O O . VAL A 1 86 ? -12.053 10.561 5.347 1.00 95.81 86 VAL A O 1
ATOM 640 N N . ALA A 1 87 ? -10.041 11.138 4.521 1.00 96.50 87 ALA A N 1
ATOM 641 C CA . ALA A 1 87 ? -9.890 12.356 5.307 1.00 96.50 87 ALA A CA 1
ATOM 642 C C . ALA A 1 87 ? -9.052 13.394 4.553 1.00 96.50 87 ALA A C 1
ATOM 644 O O . ALA A 1 87 ? -8.205 13.037 3.731 1.00 96.50 87 ALA A O 1
ATOM 645 N N . GLU A 1 88 ? -9.291 14.667 4.854 1.00 96.62 88 GLU A N 1
ATOM 646 C CA . GLU A 1 88 ? -8.622 15.821 4.250 1.00 96.62 88 GLU A CA 1
ATOM 647 C C . GLU A 1 88 ? -7.778 16.581 5.272 1.00 96.62 88 GLU A C 1
ATOM 649 O O . GLU A 1 88 ? -8.066 16.591 6.471 1.00 96.62 88 GLU A O 1
ATOM 654 N N . GLY A 1 89 ? -6.750 17.261 4.773 1.00 95.50 89 GLY A N 1
ATOM 655 C CA . GLY A 1 89 ? -5.907 18.153 5.552 1.00 95.50 89 GLY A CA 1
ATOM 656 C C . GLY A 1 89 ? -4.786 17.434 6.296 1.00 95.50 89 GLY A C 1
ATOM 657 O O . GLY A 1 89 ? -4.354 16.335 5.947 1.00 95.50 89 GLY A O 1
ATOM 658 N N . ARG A 1 90 ? -4.265 18.096 7.334 1.00 92.81 90 ARG A N 1
ATOM 659 C CA . ARG A 1 90 ? -3.104 17.621 8.096 1.00 92.81 90 ARG A CA 1
ATOM 660 C C . ARG A 1 90 ? -3.517 16.566 9.124 1.00 92.81 90 ARG A C 1
ATOM 662 O O . ARG A 1 90 ? -3.591 16.845 10.318 1.00 92.81 90 ARG A O 1
ATOM 669 N N . VAL A 1 91 ? -3.764 15.358 8.637 1.00 94.56 91 VAL A N 1
ATOM 670 C CA . VAL A 1 91 ? -4.128 14.167 9.417 1.00 94.56 91 VAL A CA 1
ATOM 671 C C . VAL A 1 91 ? -3.054 13.086 9.282 1.00 94.56 91 VAL A C 1
ATOM 673 O O . VAL A 1 91 ? -2.332 13.033 8.286 1.00 94.56 91 VAL A O 1
ATOM 676 N N . ARG A 1 92 ? -2.919 12.223 10.293 1.00 92.94 92 ARG A N 1
ATOM 677 C CA . ARG A 1 92 ? -1.956 11.114 10.300 1.00 92.94 92 ARG A CA 1
ATOM 678 C C . ARG A 1 92 ? -2.705 9.808 10.506 1.00 92.94 92 ARG A C 1
ATOM 680 O O . ARG A 1 92 ? -3.592 9.753 11.334 1.00 92.94 92 ARG A O 1
ATOM 687 N N . ILE A 1 93 ? -2.324 8.752 9.793 1.00 94.88 93 ILE A N 1
ATOM 688 C CA . ILE A 1 93 ? -2.865 7.414 10.047 1.00 94.88 93 ILE A CA 1
ATOM 689 C C . ILE A 1 93 ? -2.065 6.771 11.187 1.00 94.88 93 ILE A C 1
ATOM 691 O O . ILE A 1 93 ? -0.830 6.764 11.150 1.00 94.88 93 ILE A O 1
ATOM 695 N N . VAL A 1 94 ? -2.760 6.217 12.180 1.00 94.75 94 VAL A N 1
ATOM 696 C CA . VAL A 1 94 ? -2.171 5.333 13.195 1.00 94.75 94 VAL A CA 1
ATOM 697 C C . VAL A 1 94 ? -2.109 3.908 12.648 1.00 94.75 94 VAL A C 1
ATOM 699 O O . VAL A 1 94 ? -1.020 3.361 12.486 1.00 94.75 94 VAL A O 1
ATOM 702 N N . GLU A 1 95 ? -3.268 3.324 12.329 1.00 96.56 95 GLU A N 1
ATOM 703 C CA . GLU A 1 95 ? -3.406 2.034 11.644 1.00 96.56 95 GLU A CA 1
ATOM 704 C C . GLU A 1 95 ? -4.838 1.830 11.112 1.00 96.56 95 GLU A C 1
ATOM 706 O O . GLU A 1 95 ? -5.795 2.475 11.551 1.00 96.56 95 GLU A O 1
ATOM 711 N N . ALA A 1 96 ? -5.002 0.893 10.181 1.00 97.06 96 ALA A N 1
ATOM 712 C CA . ALA A 1 96 ? -6.291 0.316 9.829 1.00 97.06 96 ALA A CA 1
ATOM 713 C C . ALA A 1 96 ? -6.702 -0.748 10.862 1.00 97.06 96 ALA A C 1
ATOM 715 O O . ALA A 1 96 ? -5.885 -1.557 11.317 1.00 97.06 96 ALA A O 1
ATOM 716 N N . GLY A 1 97 ? -7.988 -0.783 11.210 1.00 95.69 97 GLY A N 1
ATOM 717 C CA . GLY A 1 97 ? -8.544 -1.762 12.134 1.00 95.69 97 GLY A CA 1
ATOM 718 C C . GLY A 1 97 ? -8.398 -3.195 11.620 1.00 95.69 97 GLY A C 1
ATOM 719 O O . GLY A 1 97 ? -8.813 -3.528 10.513 1.00 95.69 97 GLY A O 1
ATOM 720 N N . ARG A 1 98 ? -7.842 -4.075 12.462 1.00 94.50 98 ARG A N 1
ATOM 721 C CA . ARG A 1 98 ? -7.642 -5.499 12.126 1.00 94.50 98 ARG A CA 1
ATOM 722 C C . ARG A 1 98 ? -8.931 -6.328 12.162 1.00 94.50 98 ARG A C 1
ATOM 724 O O . ARG A 1 98 ? -8.981 -7.402 11.580 1.00 94.50 98 ARG A O 1
ATOM 731 N N . LYS A 1 99 ? -9.953 -5.862 12.888 1.00 94.88 99 LYS A N 1
ATOM 732 C CA . LYS A 1 99 ? -11.226 -6.582 13.108 1.00 94.88 99 LYS A CA 1
ATOM 733 C C . LYS A 1 99 ? -12.446 -5.847 12.559 1.00 94.88 99 LYS A C 1
ATOM 735 O O . LYS A 1 99 ? -13.498 -6.447 12.383 1.00 94.88 99 LYS A O 1
ATOM 740 N N . THR A 1 100 ? -12.315 -4.551 12.313 1.00 92.38 100 THR A N 1
ATOM 741 C CA . THR A 1 100 ? -13.381 -3.684 11.814 1.00 92.38 100 THR A CA 1
ATOM 742 C C . THR A 1 100 ? -12.836 -2.857 10.652 1.00 92.38 100 THR A C 1
ATOM 744 O O . THR A 1 100 ? -11.647 -2.538 10.639 1.00 92.38 100 THR A O 1
ATOM 747 N N . PRO A 1 101 ? -13.668 -2.483 9.667 1.00 89.62 101 PRO A N 1
ATOM 748 C CA . PRO A 1 101 ? -13.238 -1.664 8.535 1.00 89.62 101 PRO A CA 1
ATOM 749 C C . PRO A 1 101 ? -13.157 -0.176 8.927 1.00 89.62 101 PRO A C 1
ATOM 751 O O . PRO A 1 101 ? -13.809 0.670 8.322 1.00 89.62 101 PRO A O 1
ATOM 754 N N . GLN A 1 102 ? -12.397 0.131 9.980 1.00 93.50 102 GLN A N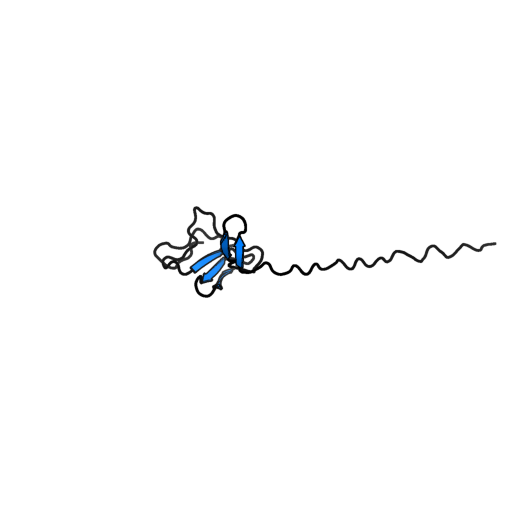 1
ATOM 755 C CA . GLN A 1 102 ? -12.196 1.473 10.535 1.00 93.50 102 GLN A CA 1
ATOM 756 C C . GLN A 1 102 ? -10.752 1.931 10.295 1.00 93.50 102 GLN A C 1
ATOM 758 O O . GLN A 1 102 ? -9.841 1.106 10.213 1.00 93.50 102 GLN A O 1
ATOM 763 N N . VAL A 1 103 ? -10.544 3.242 10.198 1.00 93.75 103 VAL A N 1
ATOM 764 C CA . VAL A 1 103 ? -9.214 3.864 10.112 1.00 93.75 103 VAL A CA 1
ATOM 765 C C . VAL A 1 103 ? -9.017 4.714 11.358 1.00 93.75 103 VAL A C 1
ATOM 767 O O . VAL A 1 103 ? -9.867 5.548 11.660 1.00 93.75 103 VAL A O 1
ATOM 770 N N . TYR A 1 104 ? -7.917 4.497 12.076 1.00 92.75 104 TYR A N 1
ATOM 771 C CA . TYR A 1 104 ? -7.576 5.258 13.276 1.00 92.75 104 TYR A CA 1
ATOM 772 C C . TYR A 1 104 ? -6.573 6.355 12.924 1.00 92.75 104 TYR A C 1
ATOM 774 O O . TYR A 1 104 ? -5.593 6.092 12.218 1.00 92.75 104 TYR A O 1
ATOM 782 N N . MET A 1 105 ? -6.848 7.576 13.387 1.00 88.00 105 MET A N 1
ATOM 783 C CA . MET A 1 105 ? -6.164 8.813 12.997 1.00 88.00 105 MET A CA 1
ATOM 784 C C . MET A 1 105 ? -5.823 9.659 14.220 1.00 88.00 105 MET A C 1
ATOM 786 O O . MET A 1 105 ? -6.648 9.642 15.161 1.00 88.00 105 MET A O 1
#

Sequence (105 aa):
MVVSSACCAAILAALRVGAVSRREEPPSSWVDPDTGHRVVRLTSEPGSASLCFSQNAYTADGRRLVYTTPDGISVLDLATRGTRRVAEGRVRIVEAGRKTPQVYM

pLDDT: mean 85.65, std 18.41, range [34.31, 98.56]